Protein AF-A0A226MA13-F1 (afdb_monomer_lite)

Sequence (145 aa):
MEILDEDDMKVSSHCHLQHASSGRPPASPLPEDPSPLQAALGGLFQLPPGDPFPGRATVTWLAAPPVALALVCEAHENVMLAEGTLRLLAGRLTALLRPHGPGFLLRPEAADLVLDRLLPHGQLLFLSRPFLHALERDGGGKAAR

Radius of gyration: 20.98 Å; chains: 1; bounding box: 60×72×44 Å

Organism: Callipepla squamata (NCBI:txid9009)

Secondary structure (DSSP, 8-state):
-------------HHHHHHHTT-----S---SS--TTTS-EEEEEEEPS-SS-SS-EEEEEEEETTEEEEEEEETTS-HHHHHHHHHHHHHHHHHHEEEETTEEEE-HHHHHHHHHHHSGGGPPP---HHHHHHHHHHHSS----

Foldseek 3Di:
DDDDDPDPPDPDDPVVVVVVPPPDPPDDPDPPDDPLLVVWDWDKDWDCADVPRNHIWIKTWTDGPPDIDIATHDPPDDVVLRNVLRSVLVVQQVVQWDDDVPHTDHDVVSSVVSCCLQQNVHDHDDCDPVSVVVVVVVVVPPPDD

InterPro domains:
  IPR029392 AP-5 complex subunit sigma-1 [PF15001] (10-137)
  IPR029392 AP-5 complex subunit sigma-1 [PTHR16120] (10-137)

Structure (mmCIF, N/CA/C/O backbone):
data_AF-A0A226MA13-F1
#
_entry.id   AF-A0A226MA13-F1
#
loop_
_atom_site.group_PDB
_atom_site.id
_atom_site.type_symbol
_atom_site.label_atom_id
_atom_site.label_alt_id
_atom_site.label_comp_id
_atom_site.label_asym_id
_atom_site.label_entity_id
_atom_site.label_seq_id
_atom_site.pdbx_PDB_ins_code
_atom_site.Cartn_x
_atom_site.Cartn_y
_atom_site.Cartn_z
_atom_site.occupancy
_atom_site.B_iso_or_equiv
_atom_site.auth_seq_id
_atom_site.auth_comp_id
_atom_site.auth_asym_id
_atom_site.auth_atom_id
_atom_site.pdbx_PDB_model_num
ATOM 1 N N . MET A 1 1 ? 41.412 46.287 3.095 1.00 34.97 1 MET A N 1
ATOM 2 C CA . MET A 1 1 ? 40.027 46.354 2.603 1.00 34.97 1 MET A CA 1
ATOM 3 C C . MET A 1 1 ? 39.737 44.962 2.057 1.00 34.97 1 MET A C 1
ATOM 5 O O . MET A 1 1 ? 40.276 44.631 1.014 1.00 34.97 1 MET A O 1
ATOM 9 N N . GLU A 1 2 ? 39.377 44.020 2.934 1.00 39.34 2 GLU A N 1
ATOM 10 C CA . GLU A 1 2 ? 37.983 43.760 3.368 1.00 39.34 2 GLU A CA 1
ATOM 11 C C . GLU A 1 2 ? 37.195 43.152 2.188 1.00 39.34 2 GLU A C 1
ATOM 13 O O . GLU A 1 2 ? 37.172 43.757 1.127 1.00 39.34 2 GLU A O 1
ATOM 18 N N . ILE A 1 3 ? 36.611 41.951 2.240 1.00 37.59 3 ILE A N 1
ATOM 19 C CA . ILE A 1 3 ? 35.974 41.231 3.351 1.00 37.59 3 ILE A CA 1
ATOM 20 C C . ILE A 1 3 ? 36.098 39.706 3.151 1.00 37.59 3 ILE A C 1
ATOM 22 O O . ILE A 1 3 ? 36.036 39.197 2.035 1.00 37.59 3 ILE A O 1
ATOM 26 N N . LEU A 1 4 ? 36.304 39.033 4.283 1.00 43.19 4 LEU A N 1
ATOM 27 C CA . LEU A 1 4 ? 36.185 37.602 4.548 1.00 43.19 4 LEU A CA 1
ATOM 28 C C . LEU A 1 4 ? 34.709 37.162 4.612 1.00 43.19 4 LEU A C 1
ATOM 30 O O . LEU A 1 4 ? 33.870 37.930 5.063 1.00 43.19 4 LEU A O 1
ATOM 34 N N . ASP A 1 5 ? 34.472 35.895 4.271 1.00 42.19 5 ASP A N 1
ATOM 35 C CA . ASP A 1 5 ? 33.328 35.070 4.689 1.00 42.19 5 ASP A CA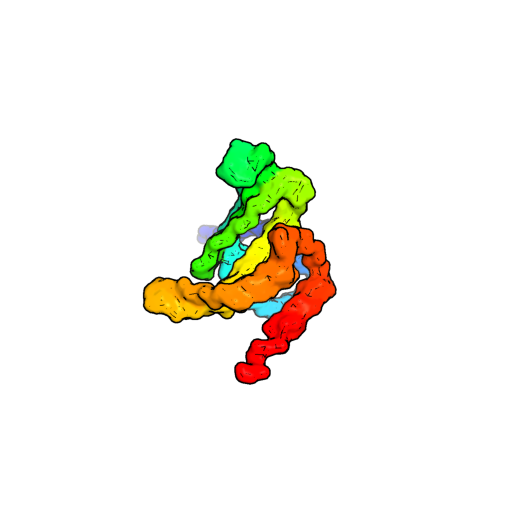 1
ATOM 36 C C . ASP A 1 5 ? 31.928 35.471 4.178 1.00 42.19 5 ASP A C 1
ATOM 38 O O . ASP A 1 5 ? 31.166 36.196 4.815 1.00 42.19 5 ASP A O 1
ATOM 42 N N . GLU A 1 6 ? 31.531 34.873 3.048 1.00 45.16 6 GLU A N 1
ATOM 43 C CA . GLU A 1 6 ? 30.128 34.495 2.843 1.00 45.16 6 GLU A CA 1
ATOM 44 C C . GLU A 1 6 ? 29.860 33.237 3.677 1.00 45.16 6 GLU A C 1
ATOM 46 O O . GLU A 1 6 ? 30.103 32.105 3.256 1.00 45.16 6 GLU A O 1
ATOM 51 N N . ASP A 1 7 ? 29.406 33.482 4.904 1.00 42.38 7 ASP A N 1
ATOM 52 C CA . ASP A 1 7 ? 28.834 32.505 5.824 1.00 42.38 7 ASP A CA 1
ATOM 53 C C . ASP A 1 7 ? 27.655 31.791 5.126 1.00 42.38 7 ASP A C 1
ATOM 55 O O . ASP A 1 7 ? 26.552 32.333 4.987 1.00 42.38 7 ASP A O 1
ATOM 59 N N . ASP A 1 8 ? 27.900 30.567 4.649 1.00 41.81 8 ASP A N 1
ATOM 60 C CA . ASP A 1 8 ? 26.883 29.594 4.240 1.00 41.81 8 ASP A CA 1
ATOM 61 C C . ASP A 1 8 ? 26.018 29.291 5.471 1.00 41.81 8 ASP A C 1
ATOM 63 O O . ASP A 1 8 ? 26.300 28.381 6.254 1.00 41.81 8 ASP A O 1
ATOM 67 N N . MET A 1 9 ? 24.976 30.102 5.691 1.00 44.84 9 MET A N 1
ATOM 68 C CA . MET A 1 9 ? 24.034 29.920 6.793 1.00 44.84 9 MET A CA 1
ATOM 69 C C . MET A 1 9 ? 23.175 28.675 6.533 1.00 44.84 9 MET A C 1
ATOM 71 O O . MET A 1 9 ? 22.006 28.742 6.146 1.00 44.84 9 MET A O 1
ATOM 75 N N . LYS A 1 10 ? 23.764 27.501 6.766 1.00 55.28 10 LYS A N 1
ATOM 76 C CA . LYS A 1 10 ? 23.080 26.212 6.769 1.00 55.28 10 LYS A CA 1
ATOM 77 C C . LYS A 1 10 ? 22.197 26.104 8.000 1.00 55.28 10 LYS A C 1
ATOM 79 O O . LYS A 1 10 ? 22.648 25.779 9.101 1.00 55.28 10 LYS A O 1
ATOM 84 N N . VAL A 1 11 ? 20.897 26.301 7.796 1.00 51.16 11 VAL A N 1
ATOM 85 C CA . VAL A 1 11 ? 19.873 25.940 8.781 1.00 51.16 11 VAL A CA 1
ATOM 86 C C . VAL A 1 11 ? 19.852 24.417 8.906 1.00 51.16 11 VAL A C 1
ATOM 88 O O . VAL A 1 11 ? 19.230 23.699 8.125 1.00 51.16 11 VAL A O 1
ATOM 91 N N . SER A 1 12 ? 20.593 23.915 9.887 1.00 50.22 12 SER A N 1
ATOM 92 C CA . SER A 1 12 ? 20.692 22.491 10.177 1.00 50.22 12 SER A CA 1
ATOM 93 C C . SER A 1 12 ? 19.486 22.052 11.004 1.00 50.22 12 SER A C 1
ATOM 95 O O . SER A 1 12 ? 19.206 22.616 12.061 1.00 50.22 12 SER A O 1
ATOM 97 N N . SER A 1 13 ? 18.764 21.036 10.524 1.00 49.41 13 SER A N 1
ATOM 98 C CA . SER A 1 13 ? 17.656 20.404 11.254 1.00 49.41 13 SER A CA 1
ATOM 99 C C . SER A 1 13 ? 18.092 19.999 12.669 1.00 49.41 13 SER A C 1
ATOM 101 O O . SER A 1 13 ? 19.215 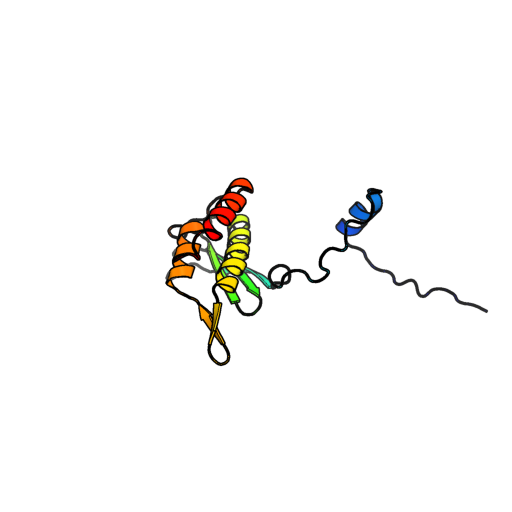19.541 12.868 1.00 49.41 13 SER A O 1
ATOM 103 N N . HIS A 1 14 ? 17.198 20.124 13.654 1.00 46.38 14 HIS A N 1
ATOM 104 C CA . HIS A 1 14 ? 17.461 19.855 15.078 1.00 46.38 14 HIS A CA 1
ATOM 105 C C . HIS A 1 14 ? 18.069 18.460 15.343 1.00 46.38 14 HIS A C 1
ATOM 107 O O . HIS A 1 14 ? 18.829 18.273 16.292 1.00 46.38 14 HIS A O 1
ATOM 113 N N . CYS A 1 15 ? 17.799 17.488 14.464 1.00 52.12 15 CYS A N 1
ATOM 114 C CA . CYS A 1 15 ? 18.411 16.157 14.498 1.00 52.12 15 CYS A CA 1
ATOM 115 C C . CYS A 1 15 ? 19.943 16.199 14.289 1.00 52.12 15 CYS A C 1
ATOM 117 O O . CYS A 1 15 ? 20.692 15.478 14.946 1.00 52.12 15 CYS A O 1
ATOM 119 N N . HIS A 1 16 ? 20.423 17.095 13.422 1.00 54.88 16 HIS A N 1
ATOM 120 C CA . HIS A 1 16 ? 21.839 17.246 13.078 1.00 54.88 16 HIS A CA 1
ATOM 121 C C . HIS A 1 16 ? 22.657 17.847 14.233 1.00 54.88 16 HIS A C 1
ATOM 123 O O . HIS A 1 16 ? 23.761 17.386 14.523 1.00 54.88 16 HIS A O 1
ATOM 129 N N . LEU A 1 17 ? 22.091 18.826 14.948 1.00 57.00 17 LEU A N 1
ATOM 130 C CA . LEU A 1 17 ? 22.740 19.467 16.101 1.00 57.00 17 LEU A CA 1
ATOM 131 C C . LEU A 1 17 ? 22.907 18.502 17.287 1.00 57.00 17 LEU A C 1
ATOM 133 O O . LEU A 1 17 ? 23.936 18.522 17.963 1.00 57.00 17 LEU A O 1
ATOM 137 N N . GLN A 1 18 ? 21.938 17.606 17.509 1.00 58.22 18 GLN A N 1
ATOM 138 C CA . GLN A 1 18 ? 22.019 16.603 18.579 1.00 58.22 18 GLN A CA 1
ATOM 139 C C . GLN A 1 18 ? 23.130 15.570 18.341 1.00 58.22 18 GLN A C 1
ATOM 141 O O . GLN A 1 18 ? 23.783 15.141 19.291 1.00 58.22 18 GLN A O 1
ATOM 146 N N . HIS A 1 19 ? 23.392 15.203 17.083 1.00 56.69 19 HIS A N 1
ATOM 147 C CA . HIS A 1 19 ? 24.477 14.281 16.740 1.00 56.69 19 HIS A CA 1
ATOM 148 C C . HIS A 1 19 ? 25.868 14.917 16.896 1.00 56.69 19 HIS A C 1
ATOM 150 O O . HIS A 1 19 ? 26.777 14.262 17.409 1.00 56.69 19 HIS A O 1
ATOM 156 N N . ALA A 1 20 ? 26.030 16.194 16.528 1.00 56.66 20 ALA A N 1
ATOM 157 C CA . ALA A 1 20 ? 27.304 16.909 16.650 1.00 56.66 20 ALA A CA 1
ATOM 158 C C . ALA A 1 20 ? 27.735 17.135 18.116 1.00 56.66 20 ALA A C 1
ATOM 160 O O . ALA A 1 20 ? 28.921 17.088 18.432 1.00 56.66 20 ALA A O 1
ATOM 161 N N . SER A 1 21 ? 26.776 17.304 19.034 1.00 54.50 21 SER A N 1
ATOM 162 C CA . SER A 1 21 ? 27.036 17.495 20.470 1.00 54.50 21 SER A CA 1
ATOM 163 C C . SER A 1 21 ? 27.491 16.224 21.208 1.00 54.50 21 SER A C 1
ATOM 165 O O . SER A 1 21 ? 27.926 16.315 22.356 1.00 54.50 21 SER A O 1
ATOM 167 N N . SER A 1 22 ? 27.368 15.036 20.607 1.00 59.25 22 SER A N 1
ATOM 168 C CA . SER A 1 22 ? 27.532 13.764 21.328 1.00 59.25 22 SER A CA 1
ATOM 169 C C . SER A 1 22 ? 28.991 13.305 21.494 1.00 59.25 22 SER A C 1
ATOM 171 O O . SER A 1 22 ? 29.212 12.261 22.111 1.00 59.25 22 SER A O 1
ATOM 173 N N . GLY A 1 23 ? 29.983 14.009 20.930 1.00 52.62 23 GLY A N 1
ATOM 174 C CA . GLY A 1 23 ? 31.406 13.631 21.027 1.00 52.62 23 GLY A CA 1
ATOM 175 C C . GLY A 1 23 ? 31.733 12.227 20.491 1.00 52.62 23 GLY A C 1
ATOM 176 O O . GLY A 1 23 ? 32.772 11.656 20.816 1.00 52.62 23 GLY A O 1
ATOM 177 N N . ARG A 1 24 ? 30.828 11.636 19.703 1.00 54.88 24 ARG A N 1
ATOM 178 C CA . ARG A 1 24 ? 30.968 10.286 19.159 1.00 54.88 24 ARG A CA 1
ATOM 179 C C . ARG A 1 24 ? 31.882 10.358 17.931 1.00 54.88 24 ARG A C 1
ATOM 181 O O . ARG A 1 24 ? 31.656 11.234 17.097 1.00 54.88 24 ARG A O 1
ATOM 188 N N . PRO A 1 25 ? 32.888 9.472 17.787 1.00 50.75 25 PRO A N 1
ATOM 189 C CA . PRO A 1 25 ? 33.706 9.435 16.578 1.00 50.75 25 PRO A CA 1
ATOM 190 C C . PRO A 1 25 ? 32.794 9.306 15.351 1.00 50.75 25 PRO A C 1
ATOM 192 O O . PRO A 1 25 ? 31.759 8.632 15.462 1.00 50.75 25 PRO A O 1
ATOM 195 N N . PRO A 1 26 ? 33.136 9.954 14.219 1.00 49.09 26 PRO A N 1
ATOM 196 C CA . PRO A 1 26 ? 32.305 9.929 13.027 1.00 49.09 26 PRO A CA 1
ATOM 197 C C . PRO A 1 26 ? 32.049 8.468 12.683 1.00 49.09 26 PRO A C 1
ATOM 199 O O . PRO A 1 26 ? 32.977 7.695 12.435 1.00 49.09 26 PRO A O 1
ATOM 202 N N . ALA A 1 27 ? 30.782 8.066 12.773 1.00 59.00 27 ALA A N 1
ATOM 203 C CA . ALA A 1 27 ? 30.377 6.771 12.275 1.00 59.00 27 ALA A CA 1
ATOM 204 C C . ALA A 1 27 ? 30.844 6.692 10.817 1.00 59.00 27 ALA A C 1
ATOM 206 O O . ALA A 1 27 ? 30.765 7.693 10.103 1.00 59.00 27 ALA A O 1
ATOM 207 N N . SER A 1 28 ? 31.368 5.524 10.424 1.00 58.53 28 SER A N 1
ATOM 208 C CA . SER A 1 28 ? 31.640 5.154 9.029 1.00 58.53 28 SER A CA 1
ATOM 209 C C . SER A 1 28 ? 30.663 5.871 8.099 1.00 58.53 28 SER A C 1
ATOM 211 O O . SER A 1 28 ? 29.469 5.802 8.414 1.00 58.53 28 SER A O 1
ATOM 213 N N . PRO A 1 29 ? 31.120 6.530 7.010 1.00 48.28 29 PRO A N 1
ATOM 214 C CA . PRO A 1 29 ? 30.227 7.244 6.109 1.00 48.28 29 PRO A CA 1
ATOM 215 C C . PRO A 1 29 ? 29.079 6.302 5.766 1.00 48.28 29 PRO A C 1
ATOM 217 O O . PRO A 1 29 ? 29.282 5.204 5.240 1.00 48.28 29 PRO A O 1
ATOM 220 N N . LEU A 1 30 ? 27.884 6.684 6.219 1.00 55.97 30 LEU A N 1
ATOM 221 C CA . LEU A 1 30 ? 26.653 6.043 5.799 1.00 55.97 30 LEU A CA 1
ATOM 222 C C . LEU A 1 30 ? 26.643 6.110 4.268 1.00 55.97 30 LEU A C 1
ATOM 224 O O . LEU A 1 30 ? 27.154 7.087 3.718 1.00 55.97 30 LEU A O 1
ATOM 228 N N . PRO A 1 31 ? 26.100 5.107 3.565 1.00 49.16 31 PRO A N 1
ATOM 229 C CA . PRO A 1 31 ? 25.844 5.260 2.140 1.00 49.16 31 PRO A CA 1
ATOM 230 C C . PRO A 1 31 ? 25.048 6.561 1.957 1.00 49.16 31 PRO A C 1
ATOM 232 O O . PRO A 1 31 ? 23.952 6.676 2.504 1.00 49.16 31 PRO A O 1
ATOM 235 N N . GLU A 1 32 ? 25.643 7.561 1.298 1.00 55.53 32 GLU A N 1
ATOM 236 C CA . GLU A 1 32 ? 25.099 8.929 1.246 1.00 55.53 32 GLU A CA 1
ATOM 237 C C . GLU A 1 32 ? 23.832 9.038 0.390 1.00 55.53 32 GLU A C 1
ATOM 239 O O . GLU A 1 32 ? 23.141 10.052 0.439 1.00 55.53 32 GLU A O 1
ATOM 244 N N . ASP A 1 33 ? 23.465 7.964 -0.311 1.00 50.12 33 ASP A N 1
ATOM 245 C CA . ASP A 1 33 ? 22.194 7.869 -1.007 1.00 50.12 33 ASP A CA 1
ATOM 246 C C . ASP A 1 33 ? 21.159 7.145 -0.132 1.00 50.12 33 ASP A C 1
ATOM 248 O O . ASP A 1 33 ? 21.259 5.924 0.076 1.00 50.12 33 ASP A O 1
ATOM 252 N N . PRO A 1 34 ? 20.136 7.856 0.390 1.00 55.53 34 PRO A N 1
ATOM 253 C CA . PRO A 1 34 ? 19.001 7.190 1.007 1.00 55.53 34 PRO A CA 1
ATOM 254 C C . PRO A 1 34 ? 18.424 6.213 -0.017 1.00 55.53 34 PRO A C 1
ATOM 256 O O . PRO A 1 34 ? 18.289 6.548 -1.194 1.00 55.53 34 PRO A O 1
ATOM 259 N N . SER A 1 35 ? 18.085 4.991 0.414 1.00 68.06 35 SER A N 1
ATOM 260 C CA . SER A 1 35 ? 17.476 4.032 -0.514 1.00 68.06 35 SER A CA 1
ATOM 261 C C . SER A 1 35 ? 16.284 4.699 -1.223 1.00 68.06 35 SER A C 1
ATOM 263 O O . SER A 1 35 ? 15.610 5.528 -0.603 1.00 68.06 35 SER A O 1
ATOM 265 N N . PRO A 1 36 ? 15.972 4.358 -2.487 1.00 68.88 36 PRO A N 1
ATOM 266 C CA . PRO A 1 36 ? 14.885 5.004 -3.235 1.00 68.88 36 PRO A CA 1
ATOM 267 C C . PRO A 1 36 ? 13.540 5.030 -2.487 1.00 68.88 36 PRO A C 1
ATOM 269 O O . PRO A 1 36 ? 12.708 5.901 -2.710 1.00 68.88 36 PRO A O 1
ATOM 272 N N . LEU A 1 37 ? 13.345 4.097 -1.549 1.00 72.38 37 LEU A N 1
ATOM 273 C CA . LEU A 1 37 ? 12.175 4.011 -0.675 1.00 72.38 37 LEU A CA 1
ATOM 274 C C . LEU A 1 37 ? 12.194 5.000 0.498 1.00 72.38 37 LEU A C 1
ATOM 276 O O . LEU A 1 37 ? 11.136 5.398 0.982 1.00 72.38 37 LEU A O 1
ATOM 280 N N . GLN A 1 38 ? 13.375 5.385 0.982 1.00 71.00 38 GLN A N 1
ATOM 281 C CA . GLN A 1 38 ? 13.522 6.437 1.988 1.00 71.00 38 GLN A CA 1
ATOM 282 C C . GLN A 1 38 ? 13.260 7.825 1.393 1.00 71.00 38 GLN A C 1
ATOM 284 O O . GLN A 1 38 ? 12.690 8.671 2.075 1.00 71.00 38 GLN A O 1
ATOM 289 N N . ALA A 1 39 ? 13.597 8.028 0.116 1.00 77.94 39 ALA A N 1
ATOM 290 C CA . ALA A 1 39 ? 13.269 9.240 -0.638 1.00 77.94 39 ALA A CA 1
ATOM 291 C C . ALA A 1 39 ? 11.876 9.198 -1.304 1.00 77.94 39 ALA A C 1
ATOM 293 O O . ALA A 1 39 ? 11.519 10.110 -2.048 1.00 77.94 39 ALA A O 1
ATOM 294 N N . ALA A 1 40 ? 11.096 8.139 -1.067 1.00 85.50 40 ALA A N 1
ATOM 295 C CA . ALA A 1 40 ? 9.793 7.957 -1.690 1.00 85.50 40 ALA A CA 1
ATOM 296 C C . ALA A 1 40 ? 8.821 9.075 -1.304 1.00 85.50 40 ALA A C 1
ATOM 298 O O . ALA A 1 40 ? 8.689 9.423 -0.125 1.00 85.50 40 ALA A O 1
ATOM 299 N N . LEU A 1 41 ? 8.081 9.574 -2.293 1.00 90.94 41 LEU A N 1
ATOM 300 C CA . LEU A 1 41 ? 6.949 10.456 -2.043 1.00 90.94 41 LEU A CA 1
ATOM 301 C C . LEU A 1 41 ? 5.824 9.650 -1.402 1.00 90.94 41 LEU A C 1
ATOM 303 O O . LEU A 1 41 ? 5.651 8.469 -1.692 1.00 90.94 41 LEU A O 1
ATOM 307 N N . GLY A 1 42 ? 5.038 10.282 -0.546 1.00 93.19 42 GLY A N 1
ATOM 308 C CA . GLY A 1 42 ? 3.894 9.632 0.069 1.00 93.19 42 GLY A CA 1
ATOM 309 C C . GLY A 1 42 ? 3.045 10.611 0.852 1.00 93.19 42 GLY A C 1
ATOM 310 O O . GLY A 1 42 ? 3.406 11.780 1.013 1.00 93.19 42 GLY A O 1
ATOM 311 N N . GLY A 1 43 ? 1.911 10.129 1.338 1.00 95.31 43 GLY A N 1
ATOM 312 C CA . GLY A 1 43 ? 1.011 10.941 2.136 1.00 95.31 43 GLY A CA 1
ATOM 313 C C . GLY A 1 43 ? -0.287 10.234 2.479 1.00 95.31 43 GLY A C 1
ATOM 314 O O . GLY A 1 43 ? -0.453 9.031 2.274 1.00 95.31 43 GLY A O 1
ATOM 315 N N . LEU A 1 44 ? -1.215 11.033 2.997 1.00 97.00 44 LEU A N 1
ATOM 316 C CA . LEU A 1 44 ? -2.525 10.598 3.453 1.00 97.00 44 LEU A CA 1
ATOM 317 C C . LEU A 1 44 ? -3.618 11.417 2.774 1.00 97.00 44 LEU A C 1
ATOM 319 O O . LEU A 1 44 ? -3.477 12.628 2.601 1.00 97.00 44 LEU A O 1
ATOM 323 N N . PHE A 1 45 ? -4.735 10.776 2.448 1.00 96.00 45 PHE A N 1
ATOM 324 C CA . PHE A 1 45 ? -5.976 11.470 2.110 1.00 96.00 45 PHE A CA 1
ATOM 325 C C . PHE A 1 45 ? -7.192 10.675 2.590 1.00 96.00 45 PHE A C 1
ATOM 327 O O . PHE A 1 45 ? -7.073 9.538 3.038 1.00 96.00 45 PHE A O 1
ATOM 334 N N . GLN A 1 46 ? -8.371 11.293 2.552 1.00 95.81 46 GLN A N 1
ATOM 335 C CA . GLN A 1 46 ? -9.622 10.676 2.994 1.00 95.81 46 GLN A CA 1
ATOM 336 C C . GLN A 1 46 ? -10.503 10.352 1.792 1.00 95.81 46 GLN A C 1
ATOM 338 O O . GLN A 1 46 ? -10.686 11.196 0.915 1.00 95.81 46 GLN A O 1
ATOM 343 N N . LEU A 1 47 ? -11.093 9.162 1.792 1.00 95.00 47 LEU A N 1
ATOM 344 C CA . LEU A 1 47 ? -12.159 8.779 0.878 1.00 95.00 47 LEU A CA 1
ATOM 345 C C . LEU A 1 47 ? -13.519 8.988 1.555 1.00 95.00 47 LEU A C 1
ATOM 347 O O . LEU A 1 47 ? -13.697 8.580 2.710 1.00 95.00 47 LEU A O 1
ATOM 351 N N . PRO A 1 48 ? -14.489 9.624 0.875 1.00 93.69 48 PRO A N 1
ATOM 352 C CA . PRO A 1 48 ? -15.854 9.688 1.374 1.00 93.69 48 PRO A CA 1
ATOM 353 C C . PRO A 1 48 ? -16.500 8.288 1.366 1.00 93.69 48 PRO A C 1
ATOM 355 O O . PRO A 1 48 ? -16.055 7.421 0.613 1.00 93.69 48 PRO A O 1
ATOM 358 N N . PRO A 1 49 ? -17.564 8.069 2.161 1.00 94.56 49 PRO A N 1
ATOM 359 C CA . PRO A 1 49 ? -18.364 6.850 2.075 1.00 94.56 49 PRO A CA 1
ATOM 360 C C . PRO A 1 49 ? -18.918 6.636 0.659 1.00 94.56 49 PRO A C 1
ATOM 362 O O . PRO A 1 49 ? -19.362 7.593 0.017 1.00 94.56 49 PRO A O 1
ATOM 365 N N . GLY A 1 50 ? -18.928 5.393 0.189 1.00 91.94 50 GLY A N 1
ATOM 366 C CA . GLY A 1 50 ? -19.406 5.006 -1.137 1.00 9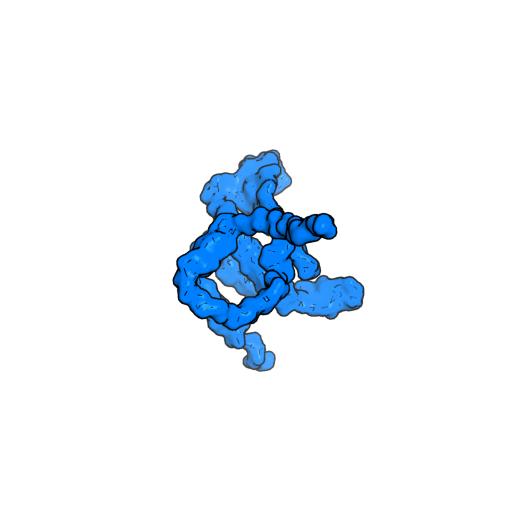1.94 50 GLY A CA 1
ATOM 367 C C . GLY A 1 50 ? -19.268 3.503 -1.382 1.00 91.94 50 GLY A C 1
ATOM 368 O O . GLY A 1 50 ? -18.973 2.741 -0.474 1.00 91.94 50 GLY A O 1
ATOM 369 N N . ASP A 1 51 ? -19.469 3.054 -2.614 1.00 84.88 51 ASP A N 1
ATOM 370 C CA . ASP A 1 51 ? -19.099 1.693 -3.021 1.00 84.88 51 ASP A CA 1
ATOM 371 C C . ASP A 1 51 ? -17.622 1.713 -3.470 1.00 84.88 51 ASP A C 1
ATOM 373 O O . ASP A 1 51 ? -17.279 2.572 -4.291 1.00 84.88 51 ASP A O 1
ATOM 377 N N . PRO A 1 52 ? -16.709 0.874 -2.937 1.00 88.06 52 PRO A N 1
ATOM 378 C CA . PRO A 1 52 ? -16.914 -0.271 -2.034 1.00 88.06 52 PRO A CA 1
ATOM 379 C C . PRO A 1 52 ? -16.751 0.009 -0.527 1.00 88.06 52 PRO A C 1
ATOM 381 O O . PRO A 1 52 ? -16.781 -0.926 0.271 1.00 88.06 52 PRO A O 1
ATOM 384 N N . PHE A 1 53 ? -16.555 1.261 -0.108 1.00 90.31 53 PHE A N 1
ATOM 385 C CA . PHE A 1 53 ? -16.270 1.623 1.288 1.00 90.31 53 PHE A CA 1
ATOM 386 C C . PHE A 1 53 ? -17.497 2.236 1.992 1.00 90.31 53 PHE A C 1
ATOM 388 O O . PHE A 1 53 ? -17.728 3.443 1.879 1.00 90.31 53 PHE A O 1
ATOM 395 N N . PRO A 1 54 ? -18.279 1.461 2.772 1.00 88.12 54 PRO A N 1
ATOM 396 C CA . PRO A 1 54 ? -19.534 1.942 3.363 1.00 88.12 54 PRO A CA 1
ATOM 397 C C . PRO A 1 54 ? -19.340 3.093 4.363 1.00 88.12 54 PRO A C 1
ATOM 399 O O . PRO A 1 54 ? -20.282 3.827 4.659 1.00 88.12 54 PRO A O 1
ATOM 402 N N . GLY A 1 55 ? -18.123 3.255 4.888 1.00 91.31 55 GLY A N 1
ATOM 403 C CA . GLY A 1 55 ? -17.723 4.348 5.765 1.00 91.31 55 GLY A CA 1
ATOM 404 C C . GLY A 1 55 ? -16.612 5.204 5.162 1.00 91.31 55 GLY A C 1
ATOM 405 O O . GLY A 1 55 ? -16.051 4.905 4.112 1.00 91.31 55 GLY A O 1
ATOM 406 N N . ARG A 1 56 ? -16.269 6.287 5.866 1.00 92.88 56 ARG A N 1
ATOM 407 C CA . ARG A 1 56 ? -15.087 7.087 5.534 1.00 92.88 56 ARG A CA 1
ATOM 408 C C . ARG A 1 56 ? -13.835 6.231 5.728 1.00 92.88 56 ARG A C 1
ATOM 410 O O . ARG A 1 56 ? -13.689 5.603 6.776 1.00 92.88 56 ARG A O 1
ATOM 417 N N . ALA A 1 57 ? -12.936 6.266 4.752 1.00 95.31 57 ALA A N 1
ATOM 418 C CA . ALA A 1 57 ? -11.674 5.541 4.799 1.00 95.31 57 ALA A CA 1
ATOM 419 C C . ALA A 1 57 ? -10.483 6.497 4.683 1.00 95.31 57 ALA A C 1
ATOM 421 O O . ALA A 1 57 ? -10.551 7.526 4.005 1.00 95.31 57 ALA A O 1
ATOM 422 N N . THR A 1 58 ? -9.382 6.149 5.338 1.00 96.88 58 THR A N 1
ATOM 423 C CA . THR A 1 58 ? -8.101 6.845 5.205 1.00 96.88 58 THR A CA 1
ATOM 424 C C . THR A 1 58 ? -7.242 6.094 4.211 1.00 96.88 58 THR A C 1
ATOM 426 O O . THR A 1 58 ? -7.008 4.908 4.389 1.00 96.88 58 THR A O 1
ATOM 429 N N . VAL A 1 59 ? -6.725 6.766 3.193 1.00 97.56 59 VAL A N 1
ATOM 430 C CA . VAL A 1 59 ? -5.763 6.167 2.270 1.00 97.56 59 VAL A CA 1
ATOM 431 C C . VAL A 1 59 ? -4.376 6.649 2.625 1.00 97.56 59 VAL A C 1
ATOM 433 O O . VAL A 1 59 ? -4.124 7.855 2.612 1.00 97.56 59 VAL A O 1
ATOM 436 N N . THR A 1 60 ? -3.479 5.709 2.896 1.00 97.44 60 THR A N 1
ATOM 437 C CA . THR A 1 60 ? -2.040 5.963 2.905 1.00 97.44 60 THR A CA 1
ATOM 438 C C . THR A 1 60 ? -1.427 5.485 1.608 1.00 97.44 60 THR A C 1
ATOM 440 O O . THR A 1 60 ? -1.768 4.410 1.118 1.00 97.44 60 THR A O 1
ATOM 443 N N . TRP A 1 61 ? -0.562 6.297 1.012 1.00 97.69 61 TRP A N 1
ATOM 444 C CA . TRP A 1 61 ? 0.058 5.987 -0.268 1.00 97.69 61 TRP A CA 1
ATOM 445 C C . TRP A 1 61 ? 1.539 6.346 -0.273 1.00 97.69 61 TRP A C 1
ATOM 447 O O . TRP A 1 61 ? 1.998 7.231 0.453 1.00 97.69 61 TRP A O 1
ATOM 457 N N . LEU A 1 62 ? 2.282 5.642 -1.121 1.00 95.94 62 LEU A N 1
ATOM 458 C CA . LEU A 1 62 ? 3.703 5.841 -1.340 1.00 95.94 62 LEU A CA 1
ATOM 459 C C . LEU A 1 62 ? 4.034 5.577 -2.808 1.00 95.94 62 LEU A C 1
ATOM 461 O O . LEU A 1 62 ? 3.546 4.615 -3.400 1.00 95.94 62 LEU A O 1
ATOM 465 N N . ALA A 1 63 ? 4.893 6.411 -3.380 1.00 93.81 63 ALA A N 1
ATOM 466 C CA . ALA A 1 63 ? 5.402 6.287 -4.734 1.00 93.81 63 ALA A CA 1
ATOM 467 C C . ALA A 1 63 ? 6.932 6.398 -4.740 1.00 93.81 63 ALA A C 1
ATOM 469 O O . ALA A 1 63 ? 7.509 7.397 -4.307 1.00 93.81 63 ALA A O 1
ATOM 470 N N . ALA A 1 64 ? 7.582 5.367 -5.269 1.00 86.50 64 ALA A N 1
ATOM 471 C CA . ALA A 1 64 ? 9.010 5.328 -5.550 1.00 86.50 64 ALA A CA 1
ATOM 472 C C . ALA A 1 64 ? 9.222 4.500 -6.816 1.00 86.50 64 ALA A C 1
ATOM 474 O O . ALA A 1 64 ? 8.783 3.352 -6.843 1.00 86.50 64 ALA A O 1
ATOM 475 N N . PRO A 1 65 ? 9.892 5.016 -7.859 1.00 85.38 65 PRO A N 1
ATOM 476 C CA . PRO A 1 65 ? 10.095 4.252 -9.081 1.00 85.38 65 PRO A CA 1
ATOM 477 C C . PRO A 1 65 ? 10.702 2.867 -8.792 1.00 85.38 65 PRO A C 1
ATOM 479 O O . PRO A 1 65 ? 11.666 2.780 -8.028 1.00 85.38 65 PRO A O 1
ATOM 482 N N . PRO A 1 66 ? 10.174 1.786 -9.388 1.00 88.88 66 PRO A N 1
ATOM 483 C CA . PRO A 1 66 ? 9.106 1.733 -10.395 1.00 88.88 66 PRO A CA 1
ATOM 484 C C . PRO A 1 66 ? 7.699 1.420 -9.829 1.00 88.88 66 PRO A C 1
ATOM 486 O O . PRO A 1 66 ? 6.828 0.989 -10.581 1.00 88.88 66 PRO A O 1
ATOM 489 N N . VAL A 1 67 ? 7.461 1.596 -8.525 1.00 89.88 67 VAL A N 1
ATOM 490 C CA . VAL A 1 67 ? 6.207 1.231 -7.843 1.00 89.88 67 VAL A CA 1
ATOM 491 C C . VAL A 1 67 ? 5.461 2.431 -7.252 1.00 89.88 67 VAL A C 1
ATOM 493 O O . VAL A 1 67 ? 6.038 3.390 -6.743 1.00 89.88 67 VAL A O 1
ATOM 496 N N . ALA A 1 68 ? 4.137 2.338 -7.249 1.00 94.50 68 ALA A N 1
ATOM 497 C CA . ALA A 1 68 ? 3.271 3.154 -6.410 1.00 94.50 68 ALA A CA 1
ATOM 498 C C . ALA A 1 68 ? 2.252 2.232 -5.746 1.00 94.50 68 ALA A C 1
ATOM 500 O O . ALA A 1 68 ? 1.680 1.364 -6.403 1.00 94.50 68 ALA A O 1
ATOM 501 N N . LEU A 1 69 ? 2.071 2.390 -4.441 1.00 95.75 69 LEU A N 1
ATOM 502 C CA . LEU A 1 69 ? 1.218 1.540 -3.623 1.00 95.75 69 LEU A CA 1
ATOM 503 C C . LEU A 1 69 ? 0.335 2.408 -2.729 1.00 95.75 69 LEU A C 1
ATOM 505 O O . LEU A 1 69 ? 0.735 3.497 -2.314 1.00 95.75 69 LEU A O 1
ATOM 509 N N . ALA A 1 70 ? -0.842 1.891 -2.396 1.00 97.19 70 ALA A N 1
ATOM 510 C CA . ALA A 1 70 ? -1.745 2.500 -1.436 1.00 97.19 70 ALA A CA 1
ATOM 511 C C . ALA A 1 70 ? -2.405 1.429 -0.562 1.00 97.19 70 ALA A C 1
ATOM 513 O O . ALA A 1 70 ? -2.678 0.326 -1.035 1.00 97.19 70 ALA A O 1
ATOM 514 N N . LEU A 1 71 ? -2.674 1.773 0.695 1.00 96.88 71 LEU A N 1
ATOM 515 C CA . LEU A 1 71 ? -3.539 1.015 1.594 1.00 96.88 71 LEU A CA 1
ATOM 516 C C . LEU A 1 71 ? -4.743 1.876 1.944 1.00 96.88 71 LEU A C 1
ATOM 518 O O . LEU A 1 71 ? -4.593 3.045 2.301 1.00 96.88 71 LEU A O 1
ATOM 522 N N . VAL A 1 72 ? -5.927 1.283 1.826 1.00 96.31 72 VAL A N 1
ATOM 523 C CA . VAL A 1 72 ? -7.183 1.895 2.250 1.00 96.31 72 VAL A CA 1
ATOM 524 C C . VAL A 1 72 ? -7.511 1.341 3.625 1.00 96.31 72 VAL A C 1
ATOM 526 O O . VAL A 1 72 ? -7.697 0.140 3.769 1.00 96.31 72 VAL A O 1
ATOM 529 N N . CYS A 1 73 ? -7.549 2.222 4.613 1.00 95.06 73 CYS A N 1
ATOM 530 C CA . CYS A 1 73 ? -7.757 1.891 6.009 1.00 95.06 73 CYS A CA 1
ATOM 531 C C . CYS A 1 73 ? -9.140 2.346 6.476 1.00 95.06 73 CYS A C 1
ATOM 533 O O . CYS A 1 73 ? -9.557 3.483 6.222 1.00 95.06 73 CYS A O 1
ATOM 535 N N . GLU A 1 74 ? -9.830 1.493 7.218 1.00 91.81 74 GLU A N 1
ATOM 536 C CA . GLU A 1 74 ? -11.035 1.855 7.950 1.00 91.81 74 GLU A CA 1
ATOM 537 C C . GLU A 1 74 ? -10.727 2.823 9.104 1.00 91.81 74 GLU A C 1
ATOM 539 O O . GLU A 1 74 ? -9.596 2.954 9.570 1.00 91.81 74 GLU A O 1
ATOM 544 N N . ALA A 1 75 ? -11.758 3.501 9.617 1.00 88.06 75 ALA A N 1
ATOM 545 C CA . ALA A 1 75 ? -11.608 4.514 10.667 1.00 88.06 75 ALA A CA 1
ATOM 546 C C . ALA A 1 75 ? -10.980 3.993 11.977 1.00 88.06 75 ALA A C 1
ATOM 548 O O . ALA A 1 75 ? -10.463 4.785 12.761 1.00 88.06 75 ALA A O 1
ATOM 549 N N . HIS A 1 76 ? -11.052 2.684 12.229 1.00 89.25 76 HIS A N 1
ATOM 550 C CA . HIS A 1 76 ? -10.528 2.049 13.438 1.00 89.25 76 HIS A CA 1
ATOM 551 C C . HIS A 1 76 ? -9.093 1.521 13.274 1.00 89.25 76 HIS A C 1
ATOM 553 O O . HIS A 1 76 ? -8.468 1.123 14.259 1.00 89.25 76 HIS A O 1
ATOM 559 N N . GLU A 1 77 ? -8.573 1.494 12.048 1.00 92.62 77 GLU A N 1
ATOM 560 C CA . GLU A 1 77 ? -7.253 0.956 11.755 1.00 92.62 77 GLU A CA 1
ATOM 561 C C . GLU A 1 77 ? -6.141 1.963 12.061 1.00 92.62 77 GLU A C 1
ATOM 563 O O . GLU A 1 77 ? -6.297 3.184 11.986 1.00 92.62 77 GLU A O 1
ATOM 568 N N . ASN A 1 78 ? -4.968 1.441 12.416 1.00 93.69 78 ASN A N 1
ATOM 569 C CA . ASN A 1 78 ? -3.830 2.269 12.783 1.00 93.69 78 ASN A CA 1
ATOM 570 C C . ASN A 1 78 ? -3.085 2.761 11.531 1.00 93.69 78 ASN A C 1
ATOM 572 O O . ASN A 1 78 ? -2.286 2.033 10.943 1.00 93.69 78 ASN A O 1
ATOM 576 N N . VAL A 1 79 ? -3.295 4.028 11.170 1.00 93.31 79 VAL A N 1
ATOM 577 C CA . VAL A 1 79 ? -2.686 4.662 9.986 1.00 93.31 79 VAL A CA 1
ATOM 578 C C . VAL A 1 79 ? -1.151 4.661 10.031 1.00 93.31 79 VAL A C 1
ATOM 580 O O . VAL A 1 79 ? -0.511 4.400 9.016 1.00 93.31 79 VAL A O 1
ATOM 583 N N . MET A 1 80 ? -0.537 4.870 11.201 1.00 91.56 80 MET A N 1
ATOM 584 C CA . MET A 1 80 ? 0.929 4.829 11.337 1.00 91.56 80 MET A CA 1
ATOM 585 C C . MET A 1 80 ? 1.485 3.428 11.065 1.00 91.56 80 MET A C 1
ATOM 587 O O . MET A 1 80 ? 2.550 3.269 10.464 1.00 91.56 80 MET A O 1
ATOM 591 N N . LEU A 1 81 ? 0.757 2.398 11.501 1.00 93.38 81 LEU A N 1
ATOM 592 C CA . LEU A 1 81 ? 1.108 1.013 11.211 1.00 93.38 81 LEU A CA 1
ATOM 593 C C . LEU A 1 81 ? 0.933 0.697 9.721 1.00 93.38 81 LEU A C 1
ATOM 595 O O . LEU A 1 81 ? 1.784 0.021 9.139 1.00 93.38 81 LEU A O 1
ATOM 599 N N . ALA A 1 82 ? -0.125 1.219 9.099 1.00 94.94 82 ALA A N 1
ATOM 600 C CA . ALA A 1 82 ? -0.356 1.090 7.665 1.00 94.94 82 ALA A CA 1
ATOM 601 C C . ALA A 1 82 ? 0.783 1.715 6.850 1.00 94.94 82 ALA A C 1
ATOM 603 O O . ALA A 1 82 ? 1.321 1.058 5.963 1.00 94.94 82 ALA A O 1
ATOM 604 N N . GLU A 1 83 ? 1.233 2.921 7.198 1.00 93.06 83 GLU A N 1
ATOM 605 C CA . GLU A 1 83 ? 2.381 3.572 6.551 1.00 93.06 83 GLU A CA 1
ATOM 606 C C . GLU A 1 83 ? 3.664 2.736 6.641 1.00 93.06 83 GLU A C 1
ATOM 608 O O . GLU A 1 83 ? 4.370 2.545 5.645 1.00 93.06 83 GLU A O 1
ATOM 613 N N . GLY A 1 84 ? 3.973 2.210 7.831 1.00 90.56 84 GLY A N 1
ATOM 614 C CA . GLY A 1 84 ? 5.132 1.337 8.026 1.00 90.56 84 GLY A CA 1
ATOM 615 C C . GLY A 1 84 ? 5.034 0.052 7.198 1.00 90.56 84 GLY A C 1
ATOM 616 O O . GLY A 1 84 ? 5.999 -0.345 6.539 1.00 90.56 84 GLY A O 1
ATOM 617 N N . THR A 1 85 ? 3.848 -0.557 7.174 1.00 93.19 85 THR A N 1
ATOM 618 C CA . THR A 1 85 ? 3.557 -1.759 6.378 1.00 93.19 85 THR A CA 1
ATOM 619 C C . THR A 1 85 ? 3.692 -1.477 4.882 1.00 93.19 85 THR A C 1
ATOM 621 O O . THR A 1 85 ? 4.319 -2.254 4.163 1.00 93.19 85 THR A O 1
ATOM 624 N N . LEU A 1 86 ? 3.201 -0.327 4.417 1.00 94.38 86 LEU A N 1
ATOM 625 C CA . LEU A 1 86 ? 3.282 0.106 3.025 1.00 94.38 86 LEU A CA 1
ATOM 626 C C . LEU A 1 86 ? 4.730 0.283 2.553 1.00 94.38 86 LEU A C 1
ATOM 628 O O . LEU A 1 86 ? 5.077 -0.152 1.455 1.00 94.38 86 LEU A O 1
ATOM 632 N N . ARG A 1 87 ? 5.604 0.854 3.392 1.00 91.44 87 ARG A N 1
ATOM 633 C CA . ARG A 1 87 ? 7.043 0.982 3.088 1.00 91.44 87 ARG A CA 1
ATOM 634 C C . ARG A 1 87 ? 7.727 -0.379 2.960 1.00 91.44 87 ARG A C 1
ATOM 636 O O . ARG A 1 87 ? 8.554 -0.574 2.067 1.00 91.44 87 ARG A O 1
ATOM 643 N N . LEU A 1 88 ? 7.372 -1.330 3.823 1.00 90.81 88 LEU A N 1
ATOM 644 C CA . LEU A 1 88 ? 7.905 -2.692 3.760 1.00 90.81 88 LEU A CA 1
ATOM 645 C C . LEU A 1 88 ? 7.415 -3.429 2.512 1.00 90.81 88 LEU A C 1
ATOM 647 O O . LEU A 1 88 ? 8.225 -4.043 1.816 1.00 90.81 88 LEU A O 1
ATOM 651 N N . LEU A 1 89 ? 6.125 -3.316 2.190 1.00 92.69 89 LEU A N 1
ATOM 652 C CA . LEU A 1 89 ? 5.552 -3.859 0.959 1.00 92.69 89 LEU A CA 1
ATOM 653 C C . LEU A 1 89 ? 6.233 -3.281 -0.275 1.00 92.69 89 LEU A C 1
ATOM 655 O O . LEU A 1 89 ? 6.646 -4.045 -1.141 1.00 92.69 89 LEU A O 1
ATOM 659 N N . ALA A 1 90 ? 6.431 -1.964 -0.329 1.00 93.19 90 ALA A N 1
ATOM 660 C CA . ALA A 1 90 ? 7.117 -1.312 -1.438 1.00 93.19 90 ALA A CA 1
ATOM 661 C C . ALA A 1 90 ? 8.508 -1.910 -1.672 1.00 93.19 90 ALA A C 1
ATOM 663 O O . ALA A 1 90 ? 8.834 -2.270 -2.802 1.00 93.19 90 ALA A O 1
ATOM 664 N N . GLY A 1 91 ? 9.300 -2.112 -0.615 1.00 91.06 91 GLY A N 1
ATOM 665 C CA . GLY A 1 91 ? 10.615 -2.740 -0.755 1.00 91.06 91 GLY A CA 1
ATOM 666 C C . GLY A 1 91 ? 10.564 -4.193 -1.203 1.00 91.06 91 GLY A C 1
ATOM 667 O O . GLY A 1 91 ? 11.309 -4.586 -2.103 1.00 91.06 91 GLY A O 1
ATOM 668 N N . ARG A 1 92 ? 9.665 -4.992 -0.623 1.00 90.38 92 ARG A N 1
ATOM 669 C CA . ARG A 1 92 ? 9.545 -6.417 -0.960 1.00 90.38 92 ARG A CA 1
ATOM 670 C C . ARG A 1 92 ? 9.010 -6.622 -2.375 1.00 90.38 92 ARG A C 1
ATOM 672 O O . ARG A 1 92 ? 9.593 -7.399 -3.120 1.00 90.38 92 ARG A O 1
ATOM 679 N N . LEU A 1 93 ? 7.959 -5.905 -2.766 1.00 92.44 93 LEU A N 1
ATOM 680 C CA . LEU A 1 93 ? 7.358 -6.013 -4.095 1.00 92.44 93 LEU A CA 1
ATOM 681 C C . LEU A 1 93 ? 8.296 -5.480 -5.180 1.00 92.44 93 LEU A C 1
ATOM 683 O O . LEU A 1 93 ? 8.422 -6.118 -6.220 1.00 92.44 93 LEU A O 1
ATOM 687 N N . THR A 1 94 ? 9.030 -4.392 -4.916 1.00 92.19 94 THR A N 1
ATOM 688 C CA . THR A 1 94 ? 10.054 -3.894 -5.852 1.00 92.19 94 THR A CA 1
ATOM 689 C C . THR A 1 94 ? 11.125 -4.949 -6.121 1.00 92.19 94 THR A C 1
ATOM 691 O O . THR A 1 94 ? 11.512 -5.148 -7.268 1.00 92.19 94 THR A O 1
ATOM 694 N N . ALA A 1 95 ? 11.559 -5.691 -5.096 1.00 90.88 95 ALA A N 1
ATOM 695 C CA . ALA A 1 95 ? 12.531 -6.774 -5.258 1.00 90.88 95 ALA A CA 1
ATOM 696 C C . ALA A 1 95 ? 11.995 -7.979 -6.061 1.00 90.88 95 ALA A C 1
ATOM 698 O O . ALA A 1 95 ? 12.780 -8.790 -6.554 1.00 90.88 95 ALA A O 1
ATOM 699 N N . LEU A 1 96 ? 10.672 -8.111 -6.201 1.00 92.12 96 LEU A N 1
ATOM 700 C CA . LEU A 1 96 ? 10.026 -9.157 -6.999 1.00 92.12 96 LEU A CA 1
ATOM 701 C C . LEU A 1 96 ? 9.786 -8.750 -8.456 1.00 92.12 96 LEU A C 1
ATOM 703 O O . LEU A 1 96 ? 9.427 -9.609 -9.269 1.00 92.12 96 LEU A O 1
ATOM 707 N N . LEU A 1 97 ? 9.976 -7.473 -8.790 1.00 93.88 97 LEU A N 1
ATOM 708 C CA . LEU A 1 97 ? 9.804 -6.979 -10.146 1.00 93.88 97 LEU A CA 1
ATOM 709 C C . LEU A 1 97 ? 10.891 -7.513 -11.074 1.00 93.88 97 LEU A C 1
ATOM 711 O O . LEU A 1 97 ? 12.079 -7.557 -10.753 1.00 93.88 97 LEU A O 1
ATOM 715 N N . ARG A 1 98 ? 10.470 -7.900 -12.274 1.00 93.00 98 ARG A N 1
ATOM 716 C CA . ARG A 1 98 ? 11.344 -8.363 -13.348 1.00 93.00 98 ARG A CA 1
ATOM 717 C C . ARG A 1 98 ? 11.211 -7.408 -14.530 1.00 93.00 98 ARG A C 1
ATOM 719 O O . ARG A 1 98 ? 10.080 -7.120 -14.916 1.00 93.00 98 ARG A O 1
ATOM 726 N N . PRO A 1 99 ? 12.318 -6.934 -15.126 1.00 93.38 99 PRO A N 1
ATOM 727 C CA . PRO A 1 99 ? 12.248 -6.154 -16.354 1.00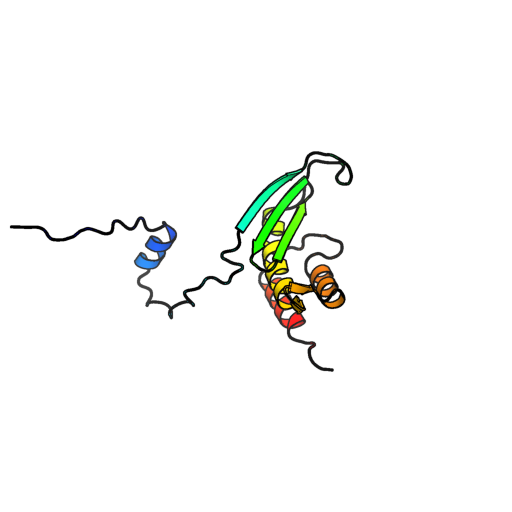 93.38 99 PRO A CA 1
ATOM 728 C C . PRO A 1 99 ? 11.501 -6.925 -17.444 1.00 93.38 99 PRO A C 1
ATOM 730 O O . PRO A 1 99 ? 11.743 -8.119 -17.649 1.00 93.38 99 PRO A O 1
ATOM 733 N N . HIS A 1 100 ? 10.595 -6.247 -18.136 1.00 92.94 100 HIS A N 1
ATOM 734 C CA . HIS A 1 100 ? 9.829 -6.801 -19.242 1.00 92.94 100 HIS A CA 1
ATOM 735 C C . HIS A 1 100 ? 9.560 -5.712 -20.283 1.00 92.94 100 HIS A C 1
ATOM 737 O O . HIS A 1 100 ? 8.712 -4.839 -20.092 1.00 92.94 100 HIS A O 1
ATOM 743 N N . GLY A 1 101 ? 10.318 -5.748 -21.382 1.00 92.69 101 GLY A N 1
ATOM 744 C CA . GLY A 1 101 ? 10.296 -4.685 -22.387 1.00 92.69 101 GLY A CA 1
ATOM 745 C C . GLY A 1 101 ? 10.647 -3.323 -21.763 1.00 92.69 101 GLY A C 1
ATOM 746 O O . GLY A 1 101 ? 11.634 -3.246 -21.032 1.00 92.69 101 GLY A O 1
ATOM 747 N N . PRO A 1 102 ? 9.858 -2.258 -22.010 1.00 91.12 102 PRO A N 1
ATOM 748 C CA . PRO A 1 102 ? 10.088 -0.934 -21.428 1.00 91.12 102 PRO A CA 1
ATOM 749 C C . PRO A 1 102 ? 9.609 -0.796 -19.969 1.00 91.12 102 PRO A C 1
ATOM 751 O O . PRO A 1 102 ? 9.655 0.303 -19.422 1.00 91.12 102 PRO A O 1
ATOM 754 N N . GLY A 1 103 ? 9.108 -1.868 -19.346 1.00 92.56 103 GLY A N 1
ATOM 755 C CA . GLY A 1 103 ? 8.512 -1.825 -18.013 1.00 92.56 103 GLY A CA 1
ATOM 756 C C . GLY A 1 103 ? 8.960 -2.962 -17.102 1.00 92.56 103 GLY A C 1
ATOM 757 O O . GLY A 1 103 ? 9.999 -3.593 -17.302 1.00 92.56 103 GLY A O 1
ATOM 758 N N . PHE A 1 104 ? 8.144 -3.221 -16.083 1.00 94.50 104 PHE A N 1
ATOM 759 C CA . PHE A 1 104 ? 8.381 -4.247 -15.077 1.00 94.50 104 PHE A CA 1
ATOM 760 C C . PHE A 1 104 ? 7.138 -5.119 -14.911 1.00 94.50 104 PHE A C 1
ATOM 762 O O . PHE A 1 104 ? 6.015 -4.621 -14.963 1.00 94.50 104 PHE A O 1
ATOM 769 N N . LEU A 1 105 ? 7.342 -6.413 -14.675 1.00 94.69 105 LEU A N 1
ATOM 770 C CA . LEU A 1 105 ? 6.289 -7.348 -14.292 1.00 94.69 105 LEU A CA 1
ATOM 771 C C . LEU A 1 105 ? 6.512 -7.835 -12.866 1.00 94.69 105 LEU A C 1
ATOM 773 O O . LEU A 1 105 ? 7.622 -8.222 -12.493 1.00 94.69 105 LEU A O 1
ATOM 777 N N . LEU A 1 106 ? 5.434 -7.843 -12.089 1.00 93.56 106 LEU A N 1
ATOM 778 C CA . LEU A 1 106 ? 5.392 -8.445 -10.766 1.00 93.56 106 LEU A CA 1
ATOM 779 C C . LEU A 1 106 ? 5.096 -9.939 -10.897 1.00 93.56 106 LEU A C 1
ATOM 781 O O . LEU A 1 106 ? 4.244 -10.339 -11.685 1.00 93.56 106 LEU A O 1
ATOM 785 N N . ARG A 1 107 ? 5.799 -10.766 -10.120 1.00 92.19 107 ARG A N 1
ATOM 786 C CA . ARG A 1 107 ? 5.522 -12.204 -10.021 1.00 92.19 107 ARG A CA 1
ATOM 787 C C . ARG A 1 107 ? 4.344 -12.414 -9.061 1.00 92.19 107 ARG A C 1
ATOM 789 O O . ARG A 1 107 ? 4.566 -12.225 -7.862 1.00 92.19 107 ARG A O 1
ATOM 796 N N . PRO A 1 108 ? 3.140 -12.774 -9.538 1.00 91.00 108 PRO A N 1
ATOM 797 C CA . PRO A 1 108 ? 1.942 -12.781 -8.701 1.00 91.00 108 PRO A CA 1
ATOM 798 C C . PRO A 1 108 ? 2.069 -13.766 -7.538 1.00 91.00 108 PRO A C 1
ATOM 800 O O . PRO A 1 108 ? 1.865 -13.373 -6.400 1.00 91.00 108 PRO A O 1
ATOM 803 N N . GLU A 1 109 ? 2.585 -14.975 -7.767 1.00 93.56 109 GLU A N 1
ATOM 804 C CA . GLU A 1 109 ? 2.700 -15.992 -6.712 1.00 93.56 109 GLU A CA 1
ATOM 805 C C . GLU A 1 109 ? 3.665 -15.562 -5.597 1.00 93.56 109 GLU A C 1
ATOM 807 O O . GLU A 1 109 ? 3.483 -15.882 -4.425 1.00 93.56 109 GLU A O 1
ATOM 812 N N . ALA A 1 110 ? 4.723 -14.827 -5.952 1.00 91.88 110 ALA A N 1
ATOM 813 C CA . ALA A 1 110 ? 5.659 -14.298 -4.968 1.00 91.88 110 ALA A CA 1
ATOM 814 C C . ALA A 1 110 ? 5.091 -13.067 -4.245 1.00 91.88 110 ALA A C 1
ATOM 816 O O . ALA A 1 110 ? 5.391 -12.866 -3.069 1.00 91.88 110 ALA A O 1
ATOM 817 N N . ALA A 1 111 ? 4.292 -12.251 -4.937 1.00 92.75 111 ALA A N 1
ATOM 818 C CA . ALA A 1 111 ? 3.609 -11.109 -4.347 1.00 92.75 111 ALA A CA 1
ATOM 819 C C . ALA A 1 111 ? 2.537 -11.559 -3.348 1.00 92.75 111 ALA A C 1
ATOM 821 O O . ALA A 1 111 ? 2.500 -11.025 -2.243 1.00 92.75 111 ALA A O 1
ATOM 822 N N . ASP A 1 112 ? 1.759 -12.587 -3.686 1.00 93.94 112 ASP A N 1
ATOM 823 C CA . ASP A 1 112 ? 0.753 -13.185 -2.806 1.00 93.94 112 ASP A CA 1
ATOM 824 C C . ASP A 1 112 ? 1.396 -13.687 -1.509 1.00 93.94 112 ASP A C 1
ATOM 826 O O . ASP A 1 112 ? 0.953 -13.332 -0.425 1.00 93.94 112 ASP A O 1
ATOM 830 N N . LEU A 1 113 ? 2.536 -14.386 -1.591 1.00 92.94 113 LEU A N 1
ATOM 831 C CA . LEU A 1 113 ? 3.282 -14.815 -0.398 1.00 92.94 113 LEU A CA 1
ATOM 832 C C . LEU A 1 113 ? 3.769 -13.646 0.472 1.00 92.94 113 LEU A C 1
ATOM 834 O O . LEU A 1 113 ? 3.879 -13.781 1.691 1.00 92.94 113 LEU A O 1
ATOM 838 N N . VAL A 1 114 ? 4.117 -12.510 -0.137 1.00 92.31 114 VAL A N 1
ATOM 839 C CA . VAL A 1 114 ? 4.492 -11.298 0.605 1.00 92.31 114 VAL A CA 1
ATOM 840 C C . VAL A 1 114 ? 3.265 -10.694 1.288 1.00 92.31 114 VAL A C 1
ATOM 842 O O . VAL A 1 114 ? 3.356 -10.320 2.460 1.00 92.31 114 VAL A O 1
ATOM 845 N N . LEU A 1 115 ? 2.136 -10.624 0.582 1.00 93.62 115 LEU A N 1
ATOM 846 C CA . LEU A 1 115 ? 0.871 -10.114 1.107 1.00 93.62 115 LEU A CA 1
ATOM 847 C C . LEU A 1 115 ? 0.347 -10.995 2.242 1.00 93.62 115 LEU A C 1
ATOM 849 O O . LEU A 1 115 ? 0.087 -10.468 3.315 1.00 93.62 115 LEU A O 1
ATOM 853 N N . ASP A 1 116 ? 0.323 -12.316 2.088 1.00 93.19 116 ASP A N 1
ATOM 854 C CA . ASP A 1 116 ? -0.118 -13.258 3.127 1.00 93.19 116 ASP A CA 1
ATOM 855 C C . ASP A 1 116 ? 0.698 -13.146 4.424 1.00 93.19 116 ASP A C 1
ATOM 857 O O . ASP A 1 116 ? 0.201 -13.431 5.512 1.00 93.19 116 ASP A O 1
ATOM 861 N N . ARG A 1 117 ? 1.963 -12.720 4.333 1.00 90.44 117 ARG A N 1
ATOM 862 C CA . ARG A 1 117 ? 2.845 -12.550 5.497 1.00 90.44 117 ARG A CA 1
ATOM 863 C C . ARG A 1 117 ? 2.713 -11.186 6.169 1.00 90.44 117 ARG A C 1
ATOM 865 O O . ARG A 1 117 ? 2.880 -11.098 7.384 1.00 90.44 117 ARG A O 1
ATOM 872 N N . LEU A 1 118 ? 2.508 -10.122 5.392 1.00 90.94 118 LEU A N 1
ATOM 873 C CA . LEU A 1 118 ? 2.501 -8.738 5.889 1.00 90.94 118 LEU A CA 1
ATOM 874 C C . LEU A 1 118 ? 1.093 -8.192 6.146 1.00 90.94 118 LEU A C 1
ATOM 876 O O . LEU A 1 118 ? 0.920 -7.360 7.032 1.00 90.94 118 LEU A O 1
ATOM 880 N N . LEU A 1 119 ? 0.124 -8.657 5.366 1.00 93.69 119 LEU A N 1
ATOM 881 C CA . LEU A 1 119 ? -1.286 -8.281 5.372 1.00 93.69 119 LEU A CA 1
ATOM 882 C C . LEU A 1 119 ? -2.166 -9.532 5.179 1.00 93.69 119 LEU A C 1
ATOM 884 O O . LEU A 1 119 ? -2.906 -9.613 4.193 1.00 93.69 119 LEU A O 1
ATOM 888 N N . PRO A 1 120 ? -2.099 -10.530 6.081 1.00 93.19 120 PRO A N 1
ATOM 889 C CA . PRO A 1 120 ? -2.947 -11.712 5.982 1.00 93.19 120 PRO A CA 1
ATOM 890 C C . PRO A 1 120 ? -4.413 -11.284 5.946 1.00 93.19 120 PRO A C 1
ATOM 892 O O . PRO A 1 120 ? -4.892 -10.597 6.847 1.00 93.19 120 PRO A O 1
ATOM 895 N N . HIS A 1 121 ? -5.122 -11.654 4.880 1.00 92.31 121 HIS A N 1
ATOM 896 C CA . HIS A 1 121 ? -6.516 -11.249 4.661 1.00 92.31 121 HIS A CA 1
ATOM 897 C C . HIS A 1 121 ? -6.744 -9.721 4.685 1.00 92.31 121 HIS A C 1
ATOM 899 O O . HIS A 1 121 ? -7.845 -9.270 4.991 1.00 92.31 121 HIS A O 1
ATOM 905 N N . GLY A 1 122 ? -5.712 -8.921 4.390 1.00 92.12 122 GLY A N 1
ATOM 906 C CA . GLY A 1 122 ? -5.763 -7.458 4.453 1.00 92.12 122 GLY A CA 1
ATOM 907 C C . GLY A 1 122 ? -5.580 -6.864 5.854 1.00 92.12 122 GLY A C 1
ATOM 908 O O . GLY A 1 122 ? -5.663 -5.651 6.002 1.00 92.12 122 GLY A O 1
ATOM 909 N N . GLN A 1 123 ? -5.313 -7.678 6.879 1.00 92.88 123 GLN A N 1
ATOM 910 C CA . GLN A 1 123 ? -5.206 -7.208 8.261 1.00 92.88 123 GLN A CA 1
ATOM 911 C C . GLN A 1 123 ? -3.824 -6.632 8.569 1.00 92.88 123 GLN A C 1
ATOM 913 O O . GLN A 1 123 ? -2.797 -7.274 8.339 1.00 92.88 123 GLN A O 1
ATOM 918 N N . LEU A 1 124 ? -3.793 -5.446 9.178 1.00 93.06 124 LEU A N 1
ATOM 919 C CA . LEU A 1 124 ? -2.560 -4.848 9.681 1.00 93.06 124 LEU A CA 1
ATOM 920 C C . LEU A 1 124 ? -2.020 -5.625 10.889 1.00 93.06 124 LEU A C 1
ATOM 922 O O . LEU A 1 124 ? -2.651 -5.700 11.944 1.00 93.06 124 LEU A O 1
ATOM 926 N N . LEU A 1 125 ? -0.806 -6.158 10.755 1.00 88.44 125 LEU A N 1
ATOM 927 C CA . LEU A 1 125 ? -0.094 -6.828 11.842 1.00 88.44 125 LEU A CA 1
ATOM 928 C C . LEU A 1 125 ? 0.810 -5.855 12.589 1.00 88.44 125 LEU A C 1
ATOM 930 O O . LEU A 1 125 ? 1.430 -4.985 11.988 1.00 88.44 125 LEU A O 1
ATOM 934 N N . PHE A 1 126 ? 0.976 -6.042 13.899 1.00 84.81 126 PHE A N 1
ATOM 935 C CA . PHE A 1 126 ? 1.966 -5.273 14.649 1.00 84.81 126 PHE A CA 1
ATOM 936 C C . PHE A 1 126 ? 3.395 -5.715 14.291 1.00 84.81 126 PHE A C 1
ATOM 938 O O . PHE A 1 126 ? 3.891 -6.752 14.740 1.00 84.81 126 PHE A O 1
ATOM 945 N N . LEU A 1 127 ? 4.079 -4.892 13.499 1.00 78.31 127 LEU A N 1
ATOM 946 C CA . LEU A 1 127 ? 5.414 -5.167 12.968 1.00 78.31 127 LEU A CA 1
ATOM 947 C C . LEU A 1 127 ? 6.518 -4.825 13.979 1.00 78.31 127 LEU A C 1
ATOM 949 O O . LEU A 1 127 ? 7.294 -3.884 13.812 1.00 78.31 127 LEU A O 1
ATOM 953 N N . SER A 1 128 ? 6.590 -5.599 15.061 1.00 81.94 128 SER A N 1
ATOM 954 C CA . SER A 1 128 ? 7.665 -5.471 16.052 1.00 81.94 128 SER A CA 1
ATOM 955 C C . SER A 1 128 ? 9.049 -5.769 15.444 1.00 81.94 128 SER A C 1
ATOM 957 O O . SER A 1 128 ? 9.168 -6.539 14.492 1.00 81.94 128 SER A O 1
ATOM 959 N N . ARG A 1 129 ? 10.134 -5.217 16.015 1.00 79.81 129 ARG A N 1
ATOM 960 C CA . ARG A 1 129 ? 11.509 -5.514 15.546 1.00 79.81 129 ARG A CA 1
ATOM 961 C C . ARG A 1 129 ? 11.824 -7.020 15.497 1.00 79.81 129 ARG A C 1
ATOM 963 O O . ARG A 1 129 ? 12.385 -7.454 14.493 1.00 79.81 129 ARG A O 1
ATOM 970 N N . PRO A 1 130 ? 11.455 -7.835 16.509 1.00 78.44 130 PRO A N 1
ATOM 971 C CA . PRO A 1 130 ? 11.636 -9.283 16.427 1.00 78.44 130 PRO A CA 1
ATOM 972 C C . PRO A 1 130 ? 10.841 -9.920 15.283 1.00 78.44 130 PRO A C 1
ATOM 974 O O . PRO A 1 130 ? 11.364 -10.806 14.613 1.00 78.44 130 PRO A O 1
ATOM 977 N N . PHE A 1 131 ? 9.614 -9.448 15.026 1.00 77.62 131 PHE A N 1
ATOM 978 C CA . PHE A 1 131 ? 8.791 -9.929 13.913 1.00 77.62 131 PHE A CA 1
ATOM 979 C C . PHE A 1 131 ? 9.426 -9.604 12.557 1.00 77.62 131 PHE A C 1
ATOM 981 O O . PHE A 1 131 ? 9.553 -10.489 11.717 1.00 77.62 131 PHE A O 1
ATOM 988 N N . LEU A 1 132 ? 9.899 -8.369 12.364 1.00 75.69 132 LEU A N 1
ATOM 989 C CA . LEU A 1 132 ? 10.593 -7.962 11.137 1.00 75.69 132 LEU A CA 1
A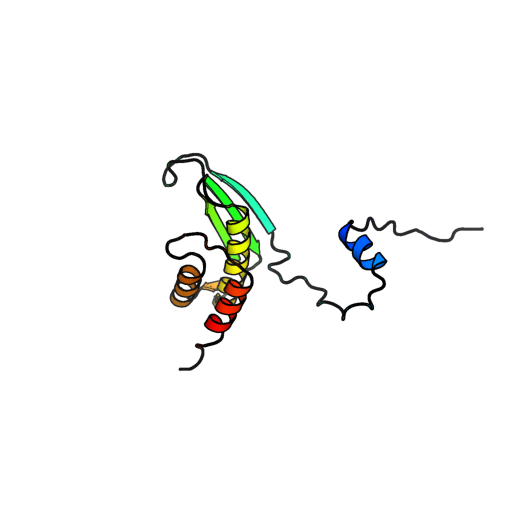TOM 990 C C . LEU A 1 132 ? 11.846 -8.808 10.885 1.00 75.69 132 LEU A C 1
ATOM 992 O O . LEU A 1 132 ? 12.049 -9.295 9.775 1.00 75.69 132 LEU A O 1
ATOM 996 N N . HIS A 1 133 ? 12.638 -9.058 11.928 1.00 77.06 133 HIS A N 1
ATOM 997 C CA . HIS A 1 133 ? 13.829 -9.898 11.827 1.00 77.06 133 HIS A CA 1
ATOM 998 C C . HIS A 1 133 ? 13.486 -11.377 11.551 1.00 77.06 133 HIS A C 1
ATOM 1000 O O . HIS A 1 133 ? 14.183 -12.044 10.787 1.00 77.06 133 HIS A O 1
ATOM 1006 N N . ALA A 1 134 ? 12.403 -11.912 12.126 1.00 75.31 134 ALA A N 1
ATOM 1007 C CA . ALA A 1 134 ? 11.921 -13.258 11.803 1.00 75.31 134 ALA A CA 1
ATOM 1008 C C . ALA A 1 134 ? 11.460 -13.353 10.338 1.00 75.31 134 ALA A C 1
ATOM 1010 O O . ALA A 1 134 ? 11.828 -14.293 9.633 1.00 75.31 134 ALA A O 1
ATOM 1011 N N . LEU A 1 135 ? 10.735 -12.339 9.860 1.00 71.88 135 LEU A N 1
ATOM 1012 C CA . LEU A 1 135 ? 10.264 -12.246 8.481 1.00 71.88 135 LEU A CA 1
ATOM 1013 C C . LEU A 1 135 ? 11.422 -12.171 7.471 1.00 71.88 135 LEU A C 1
ATOM 1015 O O . LEU A 1 135 ? 11.353 -12.768 6.397 1.00 71.88 135 LEU A O 1
ATOM 1019 N N . GLU A 1 136 ? 12.506 -11.471 7.812 1.00 70.94 136 GLU A N 1
ATOM 1020 C CA . GLU A 1 136 ? 13.730 -11.423 7.004 1.00 70.94 136 GLU A CA 1
ATOM 1021 C C . GLU A 1 136 ? 14.388 -12.798 6.856 1.00 70.94 136 GLU A C 1
ATOM 1023 O O . GLU A 1 136 ? 14.773 -13.176 5.745 1.00 70.94 136 GLU A O 1
ATOM 1028 N N . ARG A 1 137 ? 14.470 -13.572 7.945 1.00 70.69 137 ARG A N 1
ATOM 1029 C CA . ARG A 1 137 ? 15.050 -14.926 7.919 1.00 70.69 137 ARG A CA 1
ATOM 1030 C C . ARG A 1 137 ? 14.217 -15.892 7.082 1.00 70.69 137 ARG A C 1
ATOM 1032 O O . ARG A 1 137 ? 14.783 -16.694 6.343 1.00 70.69 137 ARG A O 1
ATOM 1039 N N . ASP A 1 138 ? 12.896 -15.773 7.148 1.00 60.00 138 ASP A N 1
ATOM 1040 C CA . ASP A 1 138 ? 11.965 -16.651 6.433 1.00 60.00 138 ASP A CA 1
ATOM 1041 C C . ASP A 1 138 ? 11.806 -16.288 4.939 1.00 60.00 138 ASP A C 1
ATOM 1043 O O . ASP A 1 138 ? 11.284 -17.068 4.139 1.00 60.00 138 ASP A O 1
ATOM 1047 N N . GLY A 1 139 ? 12.245 -15.089 4.536 1.00 55.31 139 GLY A N 1
ATOM 1048 C CA . GLY A 1 139 ? 12.306 -14.637 3.138 1.00 55.31 139 GLY A CA 1
ATOM 1049 C C . GLY A 1 139 ? 13.634 -14.940 2.429 1.00 55.31 139 GLY A C 1
ATOM 1050 O O . GLY A 1 139 ? 13.665 -15.009 1.203 1.00 55.31 139 GLY A O 1
ATOM 1051 N N . GLY A 1 140 ? 14.723 -15.149 3.177 1.00 45.31 140 GLY A N 1
ATOM 10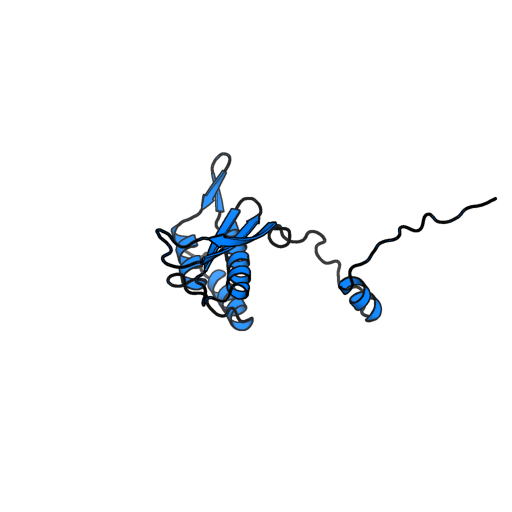52 C CA . GLY A 1 140 ? 16.041 -15.512 2.631 1.00 45.31 140 GLY A CA 1
ATOM 1053 C C . GLY A 1 140 ? 16.219 -17.007 2.338 1.00 45.31 140 GLY A C 1
ATOM 1054 O O . GLY A 1 140 ? 17.212 -17.406 1.734 1.00 45.31 140 GLY A O 1
ATOM 1055 N N . GLY A 1 141 ? 15.265 -17.842 2.753 1.00 43.00 141 GLY A N 1
ATOM 1056 C CA . GLY A 1 141 ? 15.375 -19.299 2.736 1.00 43.00 141 GLY A CA 1
ATOM 1057 C C . GLY A 1 141 ? 14.362 -19.999 1.835 1.00 43.00 141 GLY A C 1
ATOM 1058 O O . GLY A 1 141 ? 13.624 -20.839 2.331 1.00 43.00 141 GLY A O 1
ATOM 1059 N N . LYS A 1 142 ? 14.306 -19.680 0.533 1.00 42.50 142 LYS A N 1
ATOM 1060 C CA . LYS A 1 142 ? 13.804 -20.604 -0.515 1.00 42.50 142 LYS A CA 1
ATOM 1061 C C . LYS A 1 142 ? 14.088 -20.089 -1.934 1.00 42.50 142 LYS A C 1
ATOM 1063 O O . LYS A 1 142 ? 13.198 -19.877 -2.746 1.00 42.50 142 LYS A O 1
ATOM 1068 N N . ALA A 1 143 ? 15.371 -19.937 -2.245 1.00 36.75 143 ALA A N 1
ATOM 1069 C CA . ALA A 1 143 ? 15.884 -20.000 -3.614 1.00 36.75 143 ALA A CA 1
ATOM 1070 C C . ALA A 1 143 ? 16.823 -21.212 -3.715 1.00 36.75 143 ALA A C 1
ATOM 1072 O O . ALA A 1 143 ? 18.024 -21.082 -3.910 1.00 36.75 143 ALA A O 1
ATOM 1073 N N . ALA A 1 144 ? 16.276 -22.399 -3.463 1.00 37.62 144 ALA A N 1
ATOM 1074 C CA . ALA A 1 144 ? 16.959 -23.667 -3.682 1.00 37.62 144 ALA A CA 1
ATOM 1075 C C . ALA A 1 144 ? 15.910 -24.748 -3.950 1.00 37.62 144 ALA A C 1
ATOM 1077 O O . ALA A 1 144 ? 15.503 -25.471 -3.039 1.00 37.62 144 ALA A O 1
ATOM 1078 N N . ARG A 1 145 ? 15.430 -24.794 -5.192 1.00 34.22 145 ARG A N 1
ATOM 1079 C CA . ARG A 1 145 ? 15.211 -26.022 -5.964 1.00 34.22 145 ARG A CA 1
ATOM 1080 C C . ARG A 1 145 ? 14.807 -25.682 -7.387 1.00 34.22 145 ARG A C 1
ATOM 1082 O O . ARG A 1 145 ? 13.941 -24.797 -7.540 1.00 34.22 145 ARG A O 1
#

pLDDT: mean 78.05, std 19.76, range [34.22, 97.69]